Protein AF-A0A7C9F302-F1 (afdb_monomer)

Sequence (103 aa):
HLGGEDFDNRLVNHFVAEFKRKHKKDISGNARALRRLRTACERAKRTLSSTTQTTIEIDSLYEGIDFYATITRARFEELNMDLFRKCMEPVEKCLRDAKIDKS

Structure (mmCIF, N/CA/C/O backbone):
data_AF-A0A7C9F302-F1
#
_entry.id   AF-A0A7C9F302-F1
#
loop_
_atom_site.group_PDB
_atom_site.id
_atom_site.type_symbol
_atom_site.label_atom_id
_atom_site.label_alt_id
_atom_site.label_comp_id
_atom_site.label_asym_id
_atom_site.label_entity_id
_atom_site.label_seq_id
_atom_site.pdbx_PDB_ins_code
_atom_site.Cartn_x
_atom_site.Cartn_y
_atom_site.Cartn_z
_atom_site.occupancy
_atom_site.B_iso_or_equiv
_atom_site.auth_seq_id
_atom_site.auth_comp_id
_atom_site.auth_asym_id
_atom_site.auth_atom_id
_atom_site.pdbx_PDB_model_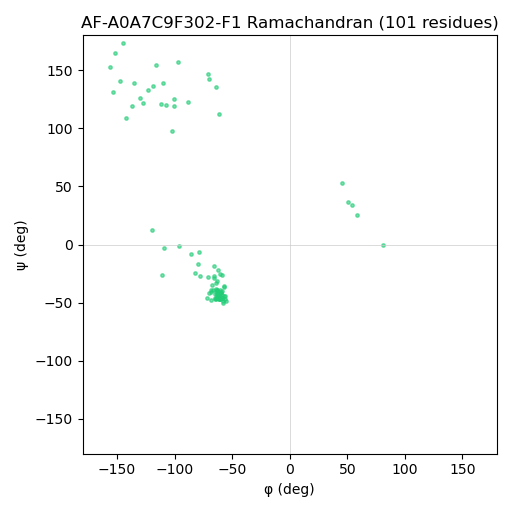num
ATOM 1 N N . HIS A 1 1 ? -1.969 -9.862 -18.026 1.00 57.06 1 HIS A N 1
ATOM 2 C CA . HIS A 1 1 ? -2.336 -8.521 -17.541 1.00 57.06 1 HIS A CA 1
ATOM 3 C C . HIS A 1 1 ? -1.484 -8.243 -16.317 1.00 57.06 1 HIS A C 1
ATOM 5 O O . HIS A 1 1 ? -1.475 -9.075 -15.422 1.00 57.06 1 HIS A O 1
ATOM 11 N N . LEU A 1 2 ? -0.691 -7.172 -16.364 1.00 71.38 2 LEU A N 1
ATOM 12 C CA . LEU A 1 2 ? 0.167 -6.691 -15.282 1.00 71.38 2 LEU A CA 1
ATOM 13 C C . LEU A 1 2 ? -0.012 -5.172 -15.249 1.00 71.38 2 LEU A C 1
ATOM 15 O O . LEU A 1 2 ? 0.226 -4.519 -16.265 1.00 71.38 2 LEU A O 1
ATOM 19 N N . GLY A 1 3 ? -0.498 -4.627 -14.141 1.00 82.62 3 GLY A N 1
ATOM 20 C CA . GLY A 1 3 ? -0.875 -3.222 -14.037 1.00 82.62 3 GLY A CA 1
ATOM 21 C C . GLY A 1 3 ? -0.599 -2.625 -12.663 1.00 82.62 3 GLY A C 1
ATOM 22 O O . GLY A 1 3 ? -0.226 -3.312 -11.716 1.00 82.62 3 GLY A O 1
ATOM 23 N N . GLY A 1 4 ? -0.802 -1.310 -12.545 1.00 81.00 4 GLY A N 1
ATOM 24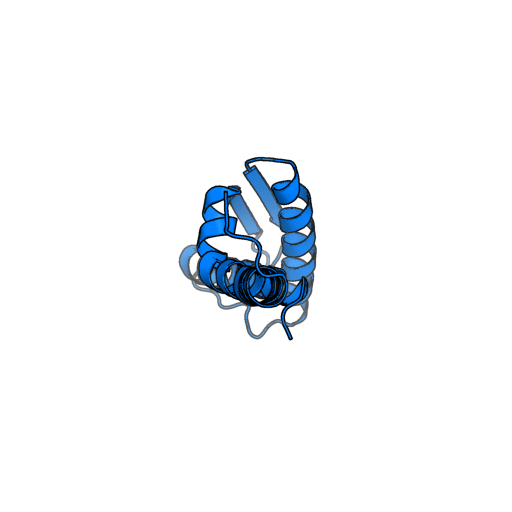 C CA . GLY A 1 4 ? -0.549 -0.572 -11.303 1.00 81.00 4 GLY A CA 1
ATOM 25 C C . GLY A 1 4 ? -1.348 -1.081 -10.098 1.00 81.00 4 GLY A C 1
ATOM 26 O O . GLY A 1 4 ? -0.873 -0.946 -8.971 1.00 81.00 4 GLY A O 1
ATOM 27 N N . GLU A 1 5 ? -2.510 -1.692 -10.344 1.00 89.00 5 GLU A N 1
ATOM 28 C CA . GLU A 1 5 ? -3.384 -2.269 -9.321 1.00 89.00 5 GLU A CA 1
ATOM 29 C C . GLU A 1 5 ? -2.806 -3.551 -8.696 1.00 89.00 5 GLU A C 1
ATOM 31 O O . GLU A 1 5 ? -3.049 -3.820 -7.520 1.00 89.00 5 GLU A O 1
ATOM 36 N N . ASP A 1 6 ? -1.979 -4.313 -9.423 1.00 91.06 6 ASP A N 1
ATOM 37 C CA . ASP A 1 6 ? -1.307 -5.499 -8.874 1.00 91.06 6 ASP A CA 1
ATOM 38 C C . ASP A 1 6 ? -0.350 -5.108 -7.738 1.00 91.06 6 ASP A C 1
ATOM 40 O O . ASP A 1 6 ? -0.346 -5.728 -6.672 1.00 91.06 6 ASP A O 1
ATOM 44 N N . PHE A 1 7 ? 0.399 -4.019 -7.932 1.00 91.69 7 PHE A N 1
ATOM 45 C CA . PHE A 1 7 ? 1.299 -3.462 -6.920 1.00 91.69 7 PHE A CA 1
ATOM 46 C C . PHE A 1 7 ? 0.531 -2.910 -5.713 1.00 91.69 7 PHE A C 1
ATOM 48 O O . PHE A 1 7 ? 0.944 -3.109 -4.567 1.00 91.69 7 PHE A O 1
ATOM 55 N N . ASP A 1 8 ? -0.612 -2.258 -5.953 1.00 93.31 8 ASP A N 1
ATOM 56 C CA . ASP A 1 8 ? -1.480 -1.778 -4.872 1.00 93.31 8 ASP A CA 1
ATOM 57 C C . ASP A 1 8 ? -2.029 -2.950 -4.053 1.00 93.31 8 ASP A C 1
ATOM 59 O O . ASP A 1 8 ? -2.011 -2.910 -2.824 1.00 93.31 8 ASP A O 1
ATOM 63 N N . ASN A 1 9 ? -2.456 -4.030 -4.714 1.00 94.00 9 ASN A N 1
ATOM 64 C CA . ASN A 1 9 ? -2.937 -5.243 -4.055 1.00 94.00 9 ASN A CA 1
ATOM 65 C C . ASN A 1 9 ? -1.863 -5.897 -3.176 1.00 94.00 9 ASN A C 1
ATOM 67 O O . ASN A 1 9 ? -2.173 -6.344 -2.071 1.00 94.00 9 ASN A O 1
ATOM 71 N N . ARG A 1 10 ? -0.598 -5.927 -3.615 1.00 95.62 10 ARG A N 1
ATOM 72 C CA . ARG A 1 10 ? 0.513 -6.457 -2.803 1.00 95.62 10 ARG A CA 1
ATOM 73 C C . ARG A 1 10 ? 0.734 -5.649 -1.531 1.00 95.62 10 ARG A C 1
ATOM 75 O O . ARG A 1 10 ? 0.865 -6.239 -0.459 1.00 95.62 10 ARG A O 1
ATOM 82 N N . LEU A 1 11 ? 0.709 -4.321 -1.635 1.00 96.12 11 LEU A N 1
ATOM 83 C CA . LEU A 1 11 ? 0.798 -3.435 -0.474 1.00 96.12 11 LEU A CA 1
ATOM 84 C C . LEU A 1 11 ? -0.389 -3.608 0.477 1.00 96.12 11 LEU A C 1
ATOM 86 O O . LEU A 1 11 ? -0.189 -3.767 1.680 1.00 96.12 11 LEU A O 1
ATOM 90 N N . VAL A 1 12 ? -1.615 -3.645 -0.052 1.00 97.56 12 VAL A N 1
ATOM 91 C CA . VAL A 1 12 ? -2.822 -3.861 0.758 1.00 97.56 12 VAL A CA 1
ATOM 92 C C . VAL A 1 12 ? -2.724 -5.183 1.513 1.00 97.56 12 VAL A C 1
ATOM 94 O O . VAL A 1 12 ? -2.881 -5.193 2.729 1.00 97.56 12 VAL A O 1
ATOM 97 N N . ASN A 1 13 ? -2.396 -6.284 0.837 1.00 97.50 13 ASN A N 1
ATOM 98 C CA . ASN A 1 13 ? -2.280 -7.597 1.475 1.00 97.50 13 ASN A CA 1
ATOM 99 C C . ASN A 1 13 ? -1.194 -7.624 2.559 1.00 97.50 13 ASN A C 1
ATOM 101 O O . ASN A 1 13 ? -1.409 -8.190 3.633 1.00 97.50 13 ASN A O 1
ATOM 105 N N . HIS A 1 14 ? -0.051 -6.979 2.304 1.00 98.00 14 HIS A N 1
ATOM 106 C CA . HIS A 1 14 ? 1.019 -6.837 3.288 1.00 98.00 14 HIS A CA 1
ATOM 107 C C . HIS A 1 14 ? 0.523 -6.142 4.564 1.00 98.00 14 HIS A C 1
ATOM 109 O O . HIS A 1 14 ? 0.716 -6.662 5.665 1.00 98.00 14 HIS A O 1
ATOM 115 N N . PHE A 1 15 ? -0.183 -5.018 4.427 1.00 98.25 15 PHE A N 1
ATOM 116 C CA . PHE A 1 15 ? -0.670 -4.258 5.577 1.00 98.25 15 PHE A CA 1
ATOM 117 C C . PHE A 1 15 ? -1.913 -4.851 6.244 1.00 98.25 15 PHE A C 1
ATOM 119 O O . PHE A 1 15 ? -2.061 -4.707 7.454 1.00 98.25 15 PHE A O 1
ATOM 126 N N . VAL A 1 16 ? -2.759 -5.591 5.522 1.00 98.19 16 VAL A N 1
ATOM 127 C CA . VAL A 1 16 ? -3.823 -6.411 6.129 1.00 98.19 16 VAL A CA 1
ATOM 128 C C . VAL A 1 16 ? -3.206 -7.466 7.052 1.00 98.19 16 VAL A C 1
ATOM 130 O O . VAL A 1 16 ? -3.628 -7.610 8.202 1.00 98.19 16 VAL A O 1
ATOM 133 N N . ALA A 1 17 ? -2.170 -8.171 6.583 1.00 98.19 17 ALA A N 1
ATOM 134 C CA . ALA A 1 17 ? -1.456 -9.155 7.392 1.00 98.19 17 ALA A CA 1
ATOM 135 C C . ALA A 1 17 ? -0.747 -8.504 8.591 1.00 98.19 17 ALA A C 1
ATOM 137 O O . ALA A 1 17 ? -0.773 -9.044 9.701 1.00 98.19 17 ALA A O 1
ATOM 138 N N . GLU A 1 18 ? -0.152 -7.325 8.400 1.00 97.62 18 GLU A N 1
ATOM 139 C CA . GLU A 1 18 ? 0.476 -6.571 9.481 1.00 97.62 18 GLU A CA 1
ATOM 140 C C . GLU A 1 18 ? -0.535 -6.120 10.542 1.00 97.62 18 GLU A C 1
ATOM 142 O O . GLU A 1 18 ? -0.294 -6.335 11.734 1.00 97.62 18 GLU A O 1
ATOM 147 N N . PHE A 1 19 ? -1.676 -5.561 10.127 1.00 97.81 19 PHE A N 1
ATOM 148 C CA . PHE A 1 19 ? -2.755 -5.149 11.024 1.00 97.81 19 PHE A CA 1
ATOM 149 C C . PHE A 1 19 ? -3.261 -6.341 11.844 1.00 97.81 19 PHE A C 1
ATOM 151 O O . PHE A 1 19 ? -3.332 -6.272 13.073 1.00 97.81 19 PHE A O 1
ATOM 158 N N . LYS A 1 20 ? -3.496 -7.485 11.187 1.00 97.81 20 LYS A N 1
ATOM 159 C CA . LYS A 1 20 ? -3.886 -8.737 11.848 1.00 97.81 20 LYS A CA 1
ATOM 160 C C . LYS A 1 20 ? -2.843 -9.217 12.849 1.00 97.81 20 LYS A C 1
ATOM 162 O O . LYS A 1 20 ? -3.190 -9.631 13.954 1.00 97.81 20 LYS A O 1
ATOM 167 N N . ARG A 1 21 ? -1.555 -9.133 12.511 1.00 97.62 21 ARG A N 1
ATOM 168 C CA . ARG A 1 21 ? -0.464 -9.527 13.413 1.00 97.62 21 ARG A CA 1
ATOM 169 C C . ARG A 1 21 ? -0.388 -8.628 14.651 1.00 97.62 21 ARG A C 1
ATOM 171 O O . ARG A 1 21 ? -0.247 -9.172 15.752 1.00 97.62 21 ARG A O 1
ATOM 178 N N . LYS A 1 22 ? -0.472 -7.302 14.463 1.00 96.62 22 LYS A N 1
ATOM 179 C CA . LYS A 1 22 ? -0.348 -6.269 15.509 1.00 96.62 22 LYS A CA 1
ATOM 180 C C . LY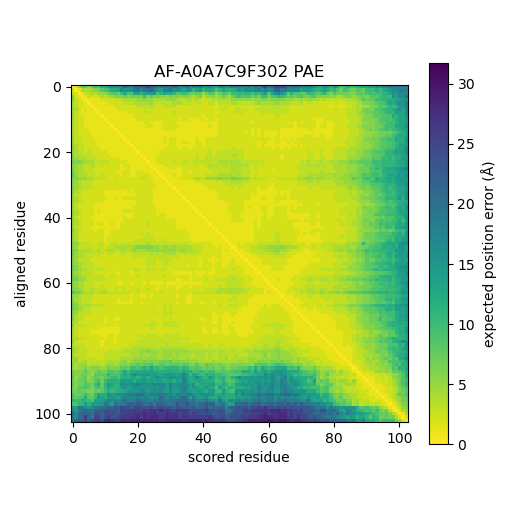S A 1 22 ? -1.567 -6.217 16.433 1.00 96.62 22 LYS A C 1
ATOM 182 O O . LYS A 1 22 ? -1.397 -6.214 17.645 1.00 96.62 22 LYS A O 1
ATOM 187 N N . HIS A 1 23 ? -2.775 -6.238 15.873 1.00 96.25 23 HIS A N 1
ATOM 188 C CA . HIS A 1 23 ? -4.015 -5.984 16.617 1.00 96.25 23 HIS A CA 1
ATOM 189 C C . HIS A 1 23 ? -4.889 -7.228 16.819 1.00 96.25 23 HIS A C 1
ATOM 191 O O . HIS A 1 23 ? -5.921 -7.144 17.473 1.00 96.25 23 HIS A O 1
ATOM 197 N N . LYS A 1 24 ? -4.498 -8.387 16.264 1.00 96.94 24 LYS A N 1
ATOM 198 C CA . LYS A 1 24 ? -5.274 -9.647 16.302 1.00 96.94 24 LYS A CA 1
ATOM 199 C C . LYS A 1 24 ? -6.674 -9.528 15.686 1.00 96.94 24 LYS A C 1
ATOM 201 O O . LYS A 1 24 ? -7.570 -10.299 16.016 1.00 96.94 24 LYS A O 1
ATOM 206 N N . LYS A 1 25 ? -6.851 -8.580 14.764 1.00 96.88 25 LYS A N 1
ATOM 207 C CA . LYS A 1 25 ? -8.114 -8.281 14.079 1.00 96.88 25 LYS A CA 1
ATOM 208 C C . LYS A 1 25 ? -7.927 -8.381 12.573 1.00 96.88 25 LYS A C 1
ATOM 210 O O . LYS A 1 25 ? -6.953 -7.867 12.036 1.00 96.88 25 LYS A O 1
ATOM 215 N N . ASP A 1 26 ? -8.843 -9.060 11.898 1.00 97.00 26 ASP A N 1
ATOM 216 C CA . ASP A 1 26 ? -8.785 -9.254 10.451 1.00 97.00 26 ASP A CA 1
ATOM 217 C C . ASP A 1 26 ? -9.724 -8.273 9.744 1.00 97.00 26 ASP A C 1
ATOM 219 O O . ASP A 1 26 ? -10.932 -8.295 9.966 1.00 97.00 26 ASP A O 1
ATOM 223 N N . ILE A 1 27 ? -9.164 -7.414 8.891 1.00 97.38 27 ILE A N 1
ATOM 224 C CA . ILE A 1 27 ? -9.925 -6.402 8.148 1.00 97.38 27 ILE A CA 1
ATOM 225 C C . ILE A 1 27 ? -10.307 -6.859 6.736 1.00 97.38 27 ILE A C 1
ATOM 227 O O . ILE A 1 27 ? -10.971 -6.108 6.024 1.00 97.38 27 ILE A O 1
ATOM 231 N N . SER A 1 28 ? -9.917 -8.070 6.316 1.00 95.88 28 SER A N 1
ATOM 232 C CA . SER A 1 28 ? -10.181 -8.593 4.964 1.00 95.88 28 SER A CA 1
ATOM 233 C C . SER A 1 28 ? -11.673 -8.704 4.624 1.00 95.88 28 SER A C 1
ATOM 235 O O . SER A 1 28 ? -12.043 -8.610 3.457 1.00 95.88 28 SER A O 1
ATOM 237 N N . GLY A 1 29 ? -12.542 -8.833 5.630 1.00 95.62 29 GLY A N 1
ATOM 238 C CA . GLY A 1 29 ? -13.998 -8.816 5.457 1.00 95.62 29 GLY A CA 1
ATOM 239 C C . GLY A 1 29 ? -14.629 -7.417 5.448 1.00 95.62 29 GLY A C 1
ATOM 240 O O . GLY A 1 29 ? -15.818 -7.287 5.170 1.00 95.62 29 GLY A O 1
ATOM 241 N N . ASN A 1 30 ? -13.875 -6.355 5.753 1.00 97.44 30 ASN A N 1
ATOM 242 C CA . ASN A 1 30 ? -14.419 -5.003 5.875 1.00 97.44 30 ASN A CA 1
ATOM 243 C C . ASN A 1 30 ? -14.099 -4.159 4.633 1.00 97.44 30 ASN A C 1
ATOM 245 O O . ASN A 1 30 ? -13.037 -3.545 4.522 1.00 97.44 30 ASN A O 1
ATOM 249 N N . ALA A 1 31 ? -15.065 -4.070 3.715 1.00 97.62 31 ALA A N 1
ATOM 250 C CA . ALA A 1 31 ? -14.917 -3.330 2.460 1.00 97.62 31 ALA A CA 1
ATOM 251 C C . ALA A 1 31 ? -14.547 -1.846 2.658 1.00 97.62 31 ALA A C 1
ATOM 253 O O . ALA A 1 31 ? -13.765 -1.291 1.882 1.00 97.62 31 ALA A O 1
ATOM 254 N N . ARG A 1 32 ? -15.067 -1.195 3.710 1.00 97.56 32 ARG A N 1
ATOM 255 C CA . ARG A 1 32 ? -14.754 0.210 4.018 1.00 97.56 32 ARG A CA 1
ATOM 256 C C . ARG A 1 32 ? -13.298 0.365 4.457 1.00 97.56 32 ARG A C 1
ATOM 258 O O . ARG A 1 32 ? -12.612 1.246 3.941 1.00 97.56 32 ARG A O 1
ATOM 265 N N . ALA A 1 33 ? -12.827 -0.483 5.368 1.00 97.81 33 ALA A N 1
ATOM 266 C CA . ALA A 1 33 ? -11.442 -0.481 5.832 1.00 97.81 33 ALA A CA 1
ATOM 267 C C . ALA A 1 33 ? -10.478 -0.786 4.677 1.00 97.81 33 ALA A C 1
ATOM 269 O O . ALA A 1 33 ? -9.529 -0.035 4.453 1.00 97.81 33 ALA A O 1
ATOM 270 N N . LEU A 1 34 ? -10.777 -1.810 3.869 1.00 98.06 34 LEU A N 1
ATOM 271 C CA . LEU A 1 34 ? -9.972 -2.168 2.700 1.00 98.06 34 LEU A CA 1
ATOM 272 C C . LEU A 1 34 ? -9.890 -1.042 1.669 1.00 98.06 34 LEU A C 1
ATOM 274 O O . LEU A 1 34 ? -8.811 -0.778 1.143 1.00 98.06 34 LEU A O 1
ATOM 278 N N . ARG A 1 35 ? -10.997 -0.342 1.392 1.00 97.75 35 ARG A N 1
ATOM 279 C CA . ARG A 1 35 ? -10.990 0.799 0.465 1.00 97.75 35 ARG A CA 1
ATOM 280 C C . ARG A 1 35 ? -10.095 1.929 0.971 1.00 97.75 35 ARG A C 1
ATOM 282 O O . ARG A 1 35 ? -9.310 2.466 0.195 1.00 97.75 35 ARG A O 1
ATOM 289 N N . ARG A 1 36 ? -10.185 2.271 2.261 1.00 98.19 36 ARG A N 1
ATOM 290 C CA . ARG A 1 36 ? -9.333 3.305 2.876 1.00 98.19 36 ARG A CA 1
ATOM 291 C C . ARG A 1 36 ? -7.858 2.911 2.831 1.00 98.19 36 ARG A C 1
ATOM 293 O O . ARG A 1 36 ? -7.030 3.717 2.409 1.00 98.19 36 ARG A O 1
ATOM 300 N N . LEU A 1 37 ? -7.549 1.663 3.189 1.00 98.12 37 LEU A N 1
ATOM 301 C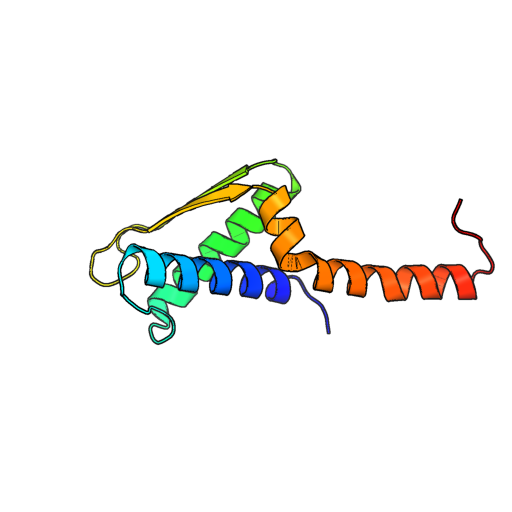 CA . LEU A 1 37 ? -6.191 1.129 3.131 1.00 98.12 37 LEU A CA 1
ATOM 302 C C . LEU A 1 37 ? -5.638 1.146 1.702 1.00 98.12 37 LEU A C 1
ATOM 304 O O . LEU A 1 37 ? -4.502 1.560 1.498 1.00 98.12 37 LEU A O 1
ATOM 308 N N . ARG A 1 38 ? -6.447 0.777 0.704 1.00 97.56 38 ARG A N 1
ATOM 309 C CA . ARG A 1 38 ? -6.067 0.810 -0.714 1.00 97.56 38 ARG A CA 1
ATOM 310 C C . ARG A 1 38 ? -5.707 2.214 -1.189 1.00 97.56 38 ARG A C 1
ATOM 312 O O . ARG A 1 38 ? -4.653 2.383 -1.790 1.00 97.56 38 ARG A O 1
ATOM 319 N N . THR A 1 39 ? -6.525 3.222 -0.875 1.00 97.56 39 THR A N 1
ATOM 320 C CA . THR A 1 39 ? -6.214 4.623 -1.210 1.00 97.56 39 THR A CA 1
ATOM 321 C C . THR A 1 39 ? -4.900 5.080 -0.573 1.00 97.56 39 THR A C 1
ATOM 323 O O . THR A 1 39 ? -4.111 5.770 -1.217 1.00 97.56 39 THR A O 1
ATOM 326 N N . ALA A 1 40 ? -4.635 4.687 0.675 1.00 97.75 40 ALA A N 1
ATOM 327 C CA . ALA A 1 40 ? -3.371 5.006 1.332 1.00 97.75 40 ALA A CA 1
ATOM 328 C C . ALA A 1 40 ? -2.176 4.266 0.703 1.00 97.75 40 ALA A C 1
ATOM 330 O O . ALA A 1 40 ? -1.131 4.875 0.485 1.00 97.75 40 ALA A O 1
ATOM 331 N N . CYS A 1 41 ? -2.338 2.988 0.344 1.00 97.69 41 CYS A N 1
ATOM 332 C CA . CYS A 1 41 ? -1.311 2.195 -0.339 1.00 97.69 41 CYS A CA 1
ATOM 333 C C . CYS A 1 41 ? -0.959 2.774 -1.712 1.00 97.69 41 CYS A C 1
ATOM 335 O O . CYS A 1 41 ? 0.218 2.872 -2.044 1.00 97.69 41 CYS A O 1
ATOM 337 N N . GLU A 1 42 ? -1.955 3.213 -2.484 1.00 96.81 42 GLU A N 1
ATOM 338 C CA . GLU A 1 42 ? -1.726 3.840 -3.786 1.00 96.81 42 GLU A CA 1
ATOM 339 C C . GLU A 1 42 ? -0.916 5.139 -3.6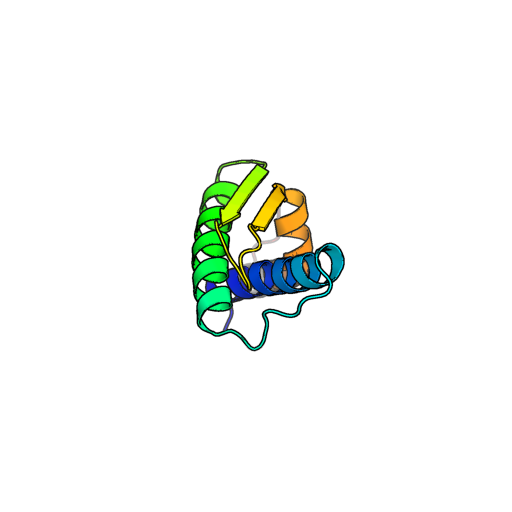45 1.00 96.81 42 GLU A C 1
ATOM 341 O O . GLU A 1 42 ? 0.038 5.371 -4.393 1.00 96.81 42 GLU A O 1
ATOM 346 N N . ARG A 1 43 ? -1.250 5.974 -2.650 1.00 96.62 43 ARG A N 1
ATOM 347 C CA . ARG A 1 43 ? -0.471 7.180 -2.326 1.00 96.62 43 ARG A CA 1
ATOM 348 C C . ARG A 1 43 ? 0.956 6.823 -1.924 1.00 96.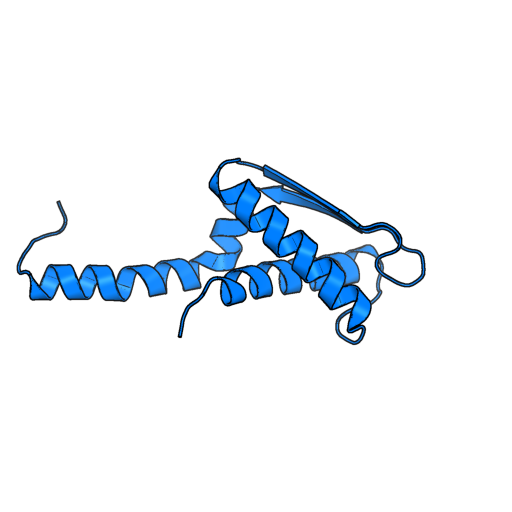62 43 ARG A C 1
ATOM 350 O O . ARG A 1 43 ? 1.892 7.406 -2.463 1.00 96.62 43 ARG A O 1
ATOM 357 N N . ALA A 1 44 ? 1.126 5.837 -1.044 1.00 97.38 44 ALA A N 1
ATOM 358 C CA . ALA A 1 44 ? 2.439 5.372 -0.614 1.00 97.38 44 ALA A CA 1
ATOM 359 C C . ALA A 1 44 ? 3.281 4.870 -1.798 1.00 97.38 44 ALA A C 1
ATOM 361 O O . ALA A 1 44 ? 4.426 5.285 -1.945 1.00 97.38 44 ALA A O 1
ATOM 362 N N . LYS A 1 45 ? 2.707 4.060 -2.696 1.00 95.56 45 LYS A N 1
ATOM 363 C CA . LYS A 1 45 ? 3.356 3.589 -3.931 1.00 95.56 45 LYS A CA 1
ATOM 364 C C . LYS A 1 45 ? 3.862 4.750 -4.791 1.00 95.56 45 LYS A C 1
ATOM 366 O O . LYS A 1 45 ? 5.015 4.742 -5.225 1.00 95.56 45 LYS A O 1
ATOM 371 N N . ARG A 1 46 ? 3.011 5.758 -5.030 1.00 96.38 46 ARG A N 1
ATOM 372 C CA . ARG A 1 46 ? 3.389 6.955 -5.800 1.00 96.38 46 ARG A CA 1
ATOM 373 C C . ARG A 1 46 ? 4.556 7.686 -5.131 1.00 96.38 46 ARG A C 1
ATOM 375 O O . ARG A 1 46 ? 5.535 7.984 -5.802 1.00 96.38 46 ARG A O 1
ATOM 382 N N . THR A 1 47 ? 4.504 7.887 -3.815 1.00 97.31 47 THR A N 1
ATOM 383 C CA . THR A 1 47 ? 5.595 8.524 -3.060 1.00 97.31 47 THR A CA 1
ATOM 384 C C . THR A 1 47 ? 6.890 7.715 -3.119 1.00 97.31 47 THR A C 1
ATOM 386 O O . THR A 1 47 ? 7.962 8.277 -3.327 1.00 97.31 47 THR A O 1
ATOM 389 N N . LEU A 1 48 ? 6.820 6.387 -2.997 1.00 96.88 48 LEU A N 1
ATOM 390 C CA . LEU A 1 48 ? 7.997 5.514 -3.058 1.00 96.88 48 LEU A CA 1
ATOM 391 C C . LEU A 1 48 ? 8.672 5.506 -4.435 1.00 96.88 48 LEU A C 1
ATOM 393 O O . LEU A 1 48 ? 9.851 5.169 -4.526 1.00 96.88 48 LEU A O 1
ATOM 397 N N . SER A 1 49 ? 7.973 5.932 -5.491 1.00 93.94 49 SER A N 1
ATOM 398 C CA . SER A 1 49 ? 8.570 6.091 -6.822 1.00 93.94 49 SER A CA 1
ATOM 399 C C . SER A 1 49 ? 9.628 7.205 -6.852 1.00 93.94 49 SER A C 1
ATOM 401 O O . SER A 1 49 ? 10.578 7.118 -7.622 1.00 93.94 49 SER A O 1
ATOM 403 N N . SER A 1 50 ? 9.525 8.213 -5.976 1.00 95.19 50 SER A N 1
ATOM 404 C CA . SER A 1 50 ? 10.502 9.309 -5.850 1.00 95.19 50 SER A CA 1
ATOM 405 C C . SER A 1 50 ? 11.303 9.279 -4.546 1.00 95.19 50 SER A C 1
ATOM 407 O O . SER A 1 50 ? 12.455 9.704 -4.528 1.00 95.19 50 SER A O 1
ATOM 409 N N . THR A 1 51 ? 10.763 8.694 -3.474 1.00 96.88 51 THR A N 1
ATOM 410 C CA . THR A 1 51 ? 11.368 8.695 -2.128 1.00 96.88 51 THR A CA 1
ATOM 411 C C . THR A 1 51 ? 11.744 7.286 -1.656 1.00 96.88 51 THR A C 1
ATOM 413 O O . THR A 1 51 ? 11.176 6.294 -2.104 1.00 96.88 51 THR A O 1
ATOM 416 N N . THR A 1 52 ? 12.718 7.172 -0.752 1.00 97.56 52 THR A N 1
ATOM 417 C CA . THR A 1 52 ? 13.208 5.885 -0.223 1.00 97.56 52 THR A CA 1
ATOM 418 C C . THR A 1 52 ? 12.315 5.279 0.861 1.00 97.56 52 THR A C 1
ATOM 420 O O . THR A 1 52 ? 12.438 4.090 1.153 1.00 97.56 52 THR A O 1
ATOM 423 N N . GLN A 1 53 ? 11.419 6.064 1.459 1.00 97.81 53 GLN A N 1
ATOM 424 C CA . GLN A 1 53 ? 10.542 5.654 2.553 1.00 97.81 53 GLN A CA 1
ATOM 425 C C . GLN A 1 53 ? 9.297 6.542 2.606 1.00 97.81 53 GLN A C 1
ATOM 427 O O . GLN A 1 53 ? 9.328 7.701 2.193 1.00 97.81 53 GLN A O 1
ATOM 432 N N . THR A 1 54 ? 8.197 6.002 3.119 1.00 98.19 54 THR A N 1
ATOM 433 C CA . THR A 1 54 ? 6.984 6.758 3.433 1.00 98.19 54 THR A CA 1
ATOM 434 C C . THR A 1 54 ? 6.220 6.089 4.574 1.00 98.19 54 THR A C 1
ATOM 436 O O . THR A 1 54 ? 6.468 4.927 4.906 1.00 98.19 54 THR A O 1
ATOM 439 N N . THR A 1 55 ? 5.285 6.822 5.166 1.00 97.69 55 THR A N 1
ATOM 440 C CA . THR A 1 55 ? 4.437 6.349 6.259 1.00 97.69 55 THR A CA 1
ATOM 441 C C . THR A 1 55 ? 2.981 6.384 5.820 1.00 97.69 55 THR A C 1
ATOM 443 O O . THR A 1 55 ? 2.529 7.340 5.193 1.00 97.69 55 THR A O 1
ATOM 446 N N . ILE A 1 56 ? 2.256 5.321 6.149 1.00 97.19 56 ILE A N 1
ATOM 447 C CA . ILE A 1 56 ? 0.810 5.219 6.022 1.00 97.19 56 ILE A CA 1
ATOM 448 C C . ILE A 1 56 ? 0.208 5.458 7.397 1.00 97.19 56 ILE A C 1
ATOM 450 O O . ILE A 1 56 ? 0.538 4.760 8.356 1.00 97.19 56 ILE A O 1
ATOM 454 N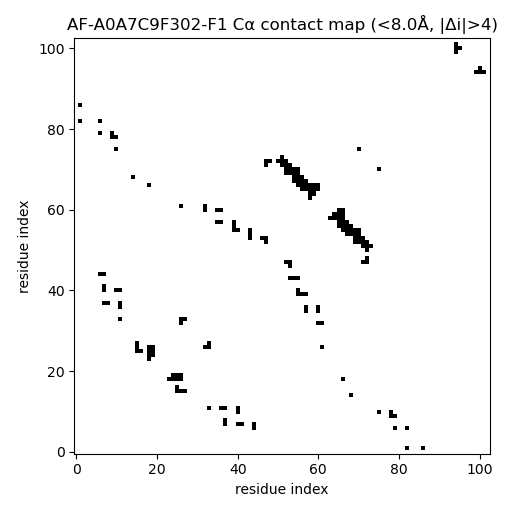 N . GLU A 1 57 ? -0.703 6.420 7.445 1.00 96.94 57 GLU A N 1
ATOM 455 C CA . GLU A 1 57 ? -1.465 6.788 8.628 1.00 96.94 57 GLU A CA 1
ATOM 456 C C . GLU A 1 57 ? -2.949 6.849 8.262 1.00 96.94 57 GLU A C 1
ATOM 458 O O . GLU A 1 57 ? -3.333 7.467 7.262 1.00 96.94 57 GLU A O 1
ATOM 463 N N . ILE A 1 58 ? -3.777 6.125 9.015 1.00 97.88 58 ILE A N 1
ATOM 464 C CA . ILE A 1 58 ? -5.225 6.073 8.816 1.00 97.88 58 ILE A CA 1
ATOM 465 C C . ILE A 1 58 ? -5.923 6.024 10.175 1.00 97.88 58 ILE A C 1
ATOM 467 O O . ILE A 1 58 ? -5.942 4.977 10.825 1.00 97.88 58 ILE A O 1
ATOM 471 N N . ASP A 1 59 ? -6.584 7.119 10.537 1.00 97.56 59 ASP A N 1
ATOM 472 C CA . ASP A 1 59 ? -7.356 7.212 11.779 1.00 97.56 59 ASP A CA 1
ATOM 473 C C . ASP A 1 59 ? -8.540 6.244 11.776 1.00 97.56 59 ASP A C 1
ATOM 475 O O . ASP A 1 59 ? -9.294 6.162 10.795 1.00 97.56 59 ASP A O 1
ATOM 479 N N . SER A 1 60 ? -8.750 5.535 12.881 1.00 97.06 60 SER A N 1
ATOM 480 C CA . SER A 1 60 ? -9.872 4.624 13.099 1.00 97.06 60 SER A CA 1
ATOM 481 C C . SER A 1 60 ? -10.108 3.716 11.886 1.00 97.06 60 SER A C 1
ATOM 483 O O . SER A 1 60 ? -11.186 3.696 11.279 1.00 97.06 60 SER A O 1
ATOM 485 N N . LEU A 1 61 ? -9.056 3.022 11.436 1.00 97.88 61 LEU A N 1
ATOM 486 C CA . LEU A 1 61 ? -9.118 2.140 10.271 1.00 97.88 61 LEU A CA 1
ATOM 487 C C . LEU A 1 61 ? -10.164 1.039 10.484 1.00 97.88 61 LEU A C 1
ATOM 489 O O . LEU A 1 61 ? -10.942 0.752 9.569 1.00 97.88 61 LEU A O 1
ATOM 493 N N . TYR A 1 62 ? -10.194 0.446 11.680 1.00 98.06 62 TYR A N 1
ATOM 494 C CA . TYR A 1 62 ? -11.116 -0.632 12.030 1.00 98.06 62 TYR A CA 1
ATOM 495 C C . TYR A 1 62 ? -11.386 -0.670 13.541 1.00 98.06 62 TYR A C 1
ATOM 497 O O . TYR A 1 62 ? -10.446 -0.646 14.324 1.00 98.06 62 TYR A O 1
ATOM 505 N N . GLU A 1 63 ? -12.659 -0.736 13.954 1.00 96.25 63 GLU A N 1
ATOM 506 C CA . GLU A 1 63 ? -13.078 -0.817 15.373 1.00 96.25 63 GLU A CA 1
ATOM 507 C C . GLU A 1 63 ? -12.439 0.250 16.294 1.00 96.25 63 GLU A C 1
ATOM 509 O O . GLU A 1 63 ? -12.109 -0.026 17.442 1.00 96.25 63 GLU A O 1
ATOM 514 N N . GLY A 1 64 ? -12.246 1.480 15.800 1.00 96.50 64 GLY A N 1
ATOM 515 C CA . GLY A 1 64 ? -11.619 2.554 16.584 1.00 96.50 64 GLY A CA 1
ATOM 516 C C . GLY A 1 64 ? -10.090 2.505 16.629 1.00 96.50 64 GLY A C 1
ATOM 517 O O . GLY A 1 64 ? -9.485 3.366 17.252 1.00 96.50 64 GLY A O 1
ATOM 518 N N . ILE A 1 65 ? -9.464 1.523 15.978 1.00 97.75 65 ILE A N 1
ATOM 519 C CA . ILE A 1 65 ? -8.012 1.345 15.966 1.00 97.75 65 ILE A CA 1
ATOM 520 C C . ILE A 1 65 ? -7.407 2.144 14.814 1.00 97.75 65 ILE A C 1
ATOM 522 O O . ILE A 1 65 ? -7.730 1.905 13.645 1.00 97.75 65 ILE A O 1
ATOM 526 N N . ASP A 1 66 ? -6.493 3.047 15.148 1.00 97.62 66 ASP A N 1
ATOM 527 C CA . ASP A 1 66 ? -5.671 3.764 14.179 1.00 97.62 66 ASP A CA 1
ATOM 528 C C . ASP A 1 66 ? -4.644 2.828 13.545 1.00 97.62 66 ASP A C 1
ATOM 530 O O . ASP A 1 66 ? -4.119 1.908 14.180 1.00 97.62 66 ASP A O 1
ATOM 534 N N . PHE A 1 67 ? -4.333 3.065 12.275 1.00 97.94 67 PHE A N 1
ATOM 535 C CA . PHE A 1 67 ? -3.292 2.326 11.582 1.00 97.94 67 PHE A CA 1
ATOM 536 C C . PHE A 1 67 ? -2.108 3.220 11.258 1.00 97.94 67 PHE A C 1
ATOM 538 O O . PHE A 1 67 ? -2.244 4.181 10.507 1.00 97.94 67 PHE A O 1
ATOM 545 N N . TYR A 1 68 ? -0.944 2.838 11.782 1.00 97.25 68 TYR A N 1
ATOM 546 C CA . TYR A 1 68 ? 0.337 3.470 11.505 1.00 97.25 68 TYR A CA 1
ATOM 547 C C . TYR A 1 68 ? 1.357 2.416 11.067 1.00 97.25 68 TYR A C 1
ATOM 549 O O . TYR A 1 68 ? 1.654 1.458 11.801 1.00 97.25 68 TYR A O 1
ATOM 557 N N . ALA A 1 69 ? 1.908 2.593 9.870 1.00 97.25 69 ALA A N 1
ATOM 558 C CA . ALA A 1 69 ? 2.947 1.727 9.334 1.00 97.25 69 ALA A CA 1
ATOM 559 C C . ALA A 1 69 ? 3.909 2.505 8.441 1.00 97.25 69 ALA A C 1
ATOM 561 O O . ALA A 1 69 ? 3.505 3.342 7.639 1.00 97.25 69 ALA A O 1
ATOM 562 N N . THR A 1 70 ? 5.192 2.183 8.538 1.00 97.50 70 THR A N 1
ATOM 563 C CA . THR A 1 70 ? 6.229 2.769 7.691 1.00 97.50 70 THR A CA 1
ATOM 564 C C . THR A 1 70 ? 6.745 1.721 6.723 1.00 97.50 70 THR A C 1
ATOM 566 O O . THR A 1 70 ? 6.966 0.572 7.101 1.00 97.50 70 THR A O 1
ATOM 569 N N . ILE A 1 71 ? 6.969 2.119 5.474 1.00 98.00 71 ILE A N 1
ATOM 570 C CA . ILE A 1 71 ? 7.477 1.240 4.426 1.00 98.00 71 ILE A CA 1
ATOM 571 C C . ILE A 1 71 ? 8.579 1.920 3.629 1.00 98.00 71 ILE A C 1
ATOM 573 O O . ILE A 1 71 ? 8.512 3.108 3.316 1.00 98.00 71 ILE A O 1
ATOM 577 N N . THR A 1 72 ? 9.612 1.148 3.313 1.00 98.31 72 THR A N 1
ATOM 578 C CA . THR A 1 72 ? 10.736 1.582 2.486 1.00 98.31 72 THR A CA 1
ATOM 579 C C . THR A 1 72 ? 10.541 1.142 1.041 1.00 98.31 72 THR A C 1
ATOM 581 O O . THR A 1 72 ? 9.856 0.153 0.763 1.00 98.31 72 THR A O 1
ATOM 584 N N . ARG A 1 73 ? 11.194 1.844 0.111 1.00 97.44 73 ARG A N 1
ATOM 585 C CA . ARG A 1 73 ? 11.247 1.465 -1.304 1.00 97.44 73 ARG A CA 1
ATOM 586 C C . ARG A 1 73 ? 11.809 0.056 -1.459 1.00 97.44 73 ARG A C 1
ATOM 588 O O . ARG A 1 73 ? 11.197 -0.747 -2.144 1.00 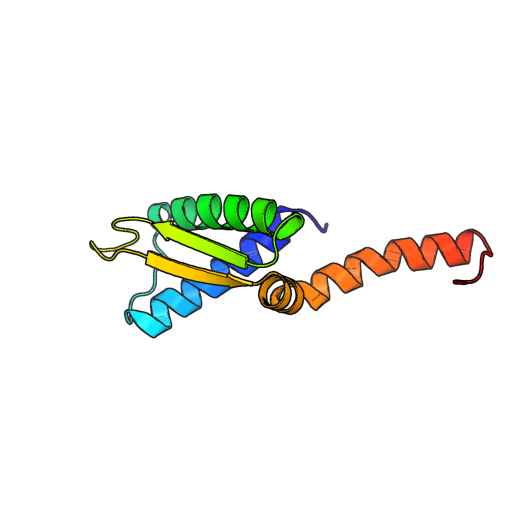97.44 73 ARG A O 1
ATOM 595 N N . ALA A 1 74 ? 12.885 -0.269 -0.742 1.00 97.19 74 ALA A N 1
ATOM 596 C CA . ALA A 1 74 ? 13.483 -1.603 -0.768 1.00 97.19 74 ALA A CA 1
ATOM 597 C C . ALA A 1 74 ? 12.476 -2.701 -0.379 1.00 97.19 74 ALA A C 1
ATOM 599 O O . ALA A 1 74 ? 12.367 -3.717 -1.061 1.00 97.19 74 ALA A O 1
ATOM 600 N N . ARG A 1 75 ? 11.677 -2.480 0.676 1.00 97.31 75 ARG A N 1
ATOM 601 C CA . ARG A 1 75 ? 10.650 -3.447 1.083 1.00 97.31 75 ARG A CA 1
ATOM 602 C C . ARG A 1 75 ? 9.520 -3.549 0.061 1.00 97.31 75 ARG A C 1
ATOM 604 O O . ARG A 1 75 ? 9.028 -4.643 -0.199 1.00 97.31 75 ARG A O 1
ATOM 611 N N . PHE A 1 76 ? 9.105 -2.426 -0.522 1.00 96.56 76 PHE A N 1
ATOM 612 C CA . PHE A 1 76 ? 8.134 -2.428 -1.615 1.00 96.56 76 PHE A CA 1
ATOM 613 C C . PHE A 1 76 ? 8.655 -3.199 -2.835 1.00 96.56 76 PHE A C 1
ATOM 615 O O . PHE A 1 76 ? 7.917 -4.000 -3.406 1.00 96.56 76 PHE A O 1
ATOM 622 N N . GLU A 1 77 ? 9.916 -3.001 -3.212 1.00 94.06 77 GLU A N 1
ATOM 623 C CA . GLU A 1 77 ? 10.545 -3.701 -4.330 1.00 94.06 77 GLU A CA 1
ATOM 624 C C . GLU A 1 77 ? 10.607 -5.212 -4.091 1.00 94.06 77 GLU A C 1
ATOM 626 O O . GLU A 1 77 ? 10.232 -5.993 -4.963 1.00 94.06 77 GLU A O 1
ATOM 631 N N . GLU A 1 78 ? 10.975 -5.625 -2.879 1.00 95.44 78 GLU A N 1
ATOM 632 C CA . GLU A 1 78 ? 10.994 -7.026 -2.458 1.00 95.44 78 GLU A CA 1
ATOM 633 C C . GLU A 1 78 ? 9.607 -7.687 -2.565 1.00 95.44 78 GLU A C 1
ATOM 635 O O . GLU A 1 78 ? 9.479 -8.770 -3.138 1.00 95.44 78 GLU A O 1
ATOM 640 N N . LEU A 1 79 ? 8.548 -7.019 -2.085 1.00 95.25 79 LEU A N 1
ATOM 641 C CA . LEU A 1 79 ? 7.163 -7.521 -2.135 1.00 95.25 79 LEU A CA 1
ATOM 642 C C . LEU A 1 79 ? 6.634 -7.736 -3.562 1.00 95.25 79 LEU A C 1
ATOM 644 O O . LEU A 1 79 ? 5.669 -8.485 -3.761 1.00 95.25 79 LEU A O 1
ATOM 648 N N . ASN A 1 80 ? 7.237 -7.054 -4.535 1.00 94.31 80 ASN A N 1
ATOM 649 C CA . ASN A 1 80 ? 6.798 -7.020 -5.925 1.00 94.31 80 ASN A CA 1
ATOM 650 C C . ASN A 1 80 ? 7.856 -7.563 -6.896 1.00 94.31 80 ASN A C 1
ATOM 652 O O . ASN A 1 80 ? 7.715 -7.405 -8.107 1.00 94.31 80 ASN A O 1
ATOM 656 N N . MET A 1 81 ? 8.909 -8.214 -6.394 1.00 91.69 81 MET A N 1
ATOM 657 C CA . MET A 1 81 ? 10.038 -8.672 -7.208 1.00 91.69 81 MET A CA 1
ATOM 658 C C . MET A 1 81 ? 9.598 -9.599 -8.350 1.00 91.69 81 MET A C 1
ATOM 660 O O . MET A 1 81 ? 10.120 -9.528 -9.461 1.00 91.69 81 MET A O 1
ATOM 664 N N . ASP A 1 82 ? 8.597 -10.446 -8.107 1.00 90.19 82 ASP A N 1
ATOM 665 C CA . ASP A 1 82 ? 8.024 -11.320 -9.129 1.00 90.19 82 ASP A CA 1
ATOM 666 C C . ASP A 1 82 ? 7.271 -10.544 -10.220 1.00 90.19 82 ASP A C 1
ATOM 668 O O . ASP A 1 82 ? 7.329 -10.918 -11.391 1.00 90.19 82 ASP A O 1
ATOM 672 N N . LEU A 1 83 ? 6.606 -9.443 -9.860 1.00 88.88 83 LEU A N 1
ATOM 673 C CA . LEU A 1 83 ? 5.939 -8.558 -10.813 1.00 88.88 83 LEU A CA 1
ATOM 674 C C . LEU A 1 83 ? 6.965 -7.798 -11.662 1.00 88.88 83 LEU A C 1
ATOM 676 O O . LEU A 1 83 ? 6.814 -7.730 -12.879 1.00 88.88 83 LEU A O 1
ATOM 680 N N . PHE A 1 84 ? 8.052 -7.310 -11.058 1.00 86.88 84 PHE A N 1
ATOM 681 C CA . PHE A 1 84 ? 9.135 -6.658 -11.801 1.00 86.88 84 PHE A CA 1
ATOM 682 C C . PHE A 1 84 ? 9.832 -7.604 -12.780 1.00 86.88 84 PHE A C 1
ATOM 684 O O . PHE A 1 84 ? 10.111 -7.213 -13.910 1.00 86.88 84 PHE A O 1
ATOM 691 N N . ARG A 1 85 ? 10.053 -8.869 -12.400 1.00 86.56 85 ARG A N 1
ATOM 692 C CA . ARG A 1 85 ? 10.603 -9.880 -13.319 1.00 86.56 85 ARG A CA 1
ATOM 693 C C . ARG A 1 85 ? 9.703 -10.094 -14.536 1.00 86.56 85 ARG A C 1
ATOM 695 O O . ARG A 1 85 ? 10.198 -10.094 -15.658 1.00 86.56 85 ARG A O 1
ATOM 702 N N . LYS A 1 86 ? 8.384 -10.160 -14.332 1.00 85.00 86 LYS A N 1
ATOM 703 C CA . LYS A 1 86 ? 7.408 -10.246 -15.432 1.00 85.00 86 LYS A CA 1
ATOM 704 C C . LYS A 1 86 ? 7.421 -9.008 -16.337 1.00 85.00 86 LYS A C 1
ATOM 706 O O . LYS A 1 86 ? 7.195 -9.148 -17.532 1.00 85.00 86 LYS A O 1
ATOM 711 N N . CYS A 1 87 ? 7.719 -7.811 -15.815 1.00 80.88 87 CYS A N 1
ATOM 712 C CA . CYS A 1 87 ? 7.912 -6.612 -16.648 1.00 80.88 87 CYS A CA 1
ATOM 713 C C . CYS A 1 87 ? 9.138 -6.712 -17.568 1.00 80.88 87 CYS A C 1
ATOM 715 O O . CYS A 1 87 ? 9.153 -6.084 -18.625 1.00 80.88 87 CYS A O 1
ATOM 717 N N . MET A 1 88 ? 10.166 -7.468 -17.174 1.00 79.50 88 MET A N 1
ATOM 718 C CA . MET A 1 88 ? 11.400 -7.601 -17.952 1.00 79.50 88 MET A CA 1
ATOM 719 C C . MET A 1 88 ? 11.282 -8.630 -19.078 1.00 79.50 88 MET A C 1
ATOM 721 O O . MET A 1 88 ? 11.971 -8.492 -20.085 1.00 79.50 88 MET A O 1
ATOM 725 N N . GLU A 1 89 ? 10.385 -9.613 -18.968 1.00 82.00 89 GLU A N 1
ATOM 726 C CA . GLU A 1 89 ? 10.188 -10.640 -20.001 1.00 82.00 89 GLU A CA 1
ATOM 727 C C . GLU A 1 89 ? 9.868 -10.053 -21.398 1.00 82.00 89 GLU A C 1
ATOM 729 O O . GLU A 1 89 ? 10.519 -10.457 -22.369 1.00 82.00 89 GLU A O 1
ATOM 734 N N . PRO A 1 90 ? 8.945 -9.075 -21.556 1.00 77.56 90 PRO A N 1
ATOM 735 C CA . PRO A 1 90 ? 8.716 -8.412 -22.840 1.00 77.56 90 PRO A CA 1
ATOM 736 C C . PRO A 1 90 ? 9.930 -7.631 -23.340 1.00 77.56 90 PRO A C 1
ATOM 738 O O . PRO A 1 90 ? 10.216 -7.672 -24.531 1.00 77.56 90 PRO A O 1
ATOM 741 N N . VAL A 1 91 ? 10.661 -6.949 -22.450 1.00 79.31 91 VAL A N 1
ATOM 742 C CA . VAL A 1 91 ? 11.866 -6.185 -22.818 1.00 79.31 91 VAL A CA 1
ATOM 743 C C . VAL A 1 91 ? 12.927 -7.124 -23.382 1.00 79.31 91 VAL A C 1
ATOM 745 O O . VAL A 1 91 ? 13.494 -6.867 -24.439 1.00 79.31 91 VAL A O 1
ATOM 748 N N . GLU A 1 92 ? 13.149 -8.257 -22.720 1.00 77.62 92 GLU A N 1
ATOM 749 C CA . GLU A 1 92 ? 14.082 -9.281 -23.182 1.00 77.62 92 GLU A CA 1
ATOM 750 C C . GLU A 1 92 ? 13.661 -9.909 -24.505 1.00 77.62 92 GLU A C 1
ATOM 752 O O . GLU A 1 92 ? 14.510 -10.179 -25.353 1.00 77.62 92 GLU A O 1
ATOM 757 N N . LYS A 1 93 ? 12.359 -10.132 -24.704 1.00 80.06 93 LYS A N 1
ATOM 758 C CA . LYS A 1 93 ? 11.837 -10.619 -25.979 1.00 80.06 93 LYS A CA 1
ATOM 759 C C . LYS A 1 93 ? 12.061 -9.598 -27.096 1.00 80.06 93 LYS A C 1
ATOM 761 O O . LYS A 1 93 ? 12.596 -9.975 -28.130 1.00 80.06 93 LYS A O 1
ATOM 766 N N . CYS A 1 94 ? 11.744 -8.325 -26.864 1.00 78.19 94 CYS A N 1
ATOM 767 C CA . CYS A 1 94 ? 11.969 -7.257 -27.837 1.00 78.19 94 CYS A CA 1
ATOM 768 C C . CYS A 1 94 ? 13.449 -7.114 -28.210 1.00 78.19 94 CYS A C 1
ATOM 770 O O . CYS A 1 94 ? 13.755 -6.936 -29.383 1.00 78.19 94 CYS A O 1
ATOM 772 N N . LEU A 1 95 ? 14.370 -7.226 -27.247 1.00 75.62 95 LEU A N 1
ATOM 773 C CA . LEU A 1 95 ? 15.813 -7.177 -27.518 1.00 75.62 95 LEU A CA 1
ATOM 774 C C . LEU A 1 95 ? 16.280 -8.358 -28.381 1.00 75.62 95 LEU A C 1
ATOM 776 O O . LEU A 1 95 ? 17.016 -8.156 -29.348 1.00 75.62 95 LEU A O 1
ATOM 780 N N . ARG A 1 96 ? 15.794 -9.575 -28.090 1.00 78.25 96 ARG A N 1
ATOM 781 C CA . ARG A 1 96 ? 16.056 -10.762 -28.922 1.00 78.25 96 ARG A CA 1
ATOM 782 C C . ARG A 1 96 ? 15.506 -10.598 -30.338 1.00 78.25 96 ARG A C 1
ATOM 784 O O . ARG A 1 96 ? 16.230 -10.849 -31.298 1.00 78.25 96 ARG A O 1
ATOM 791 N N . ASP A 1 97 ? 14.262 -10.144 -30.465 1.00 78.94 97 ASP A N 1
ATOM 792 C CA . ASP A 1 97 ? 13.609 -9.916 -31.758 1.00 78.94 97 ASP A CA 1
ATOM 793 C C . ASP A 1 97 ? 14.331 -8.811 -32.560 1.00 78.94 97 ASP A C 1
ATOM 795 O O . ASP A 1 97 ? 14.448 -8.901 -33.782 1.00 78.94 97 ASP A O 1
ATOM 799 N N . ALA A 1 98 ? 14.889 -7.808 -31.872 1.00 81.94 98 ALA A N 1
ATOM 800 C CA . ALA A 1 98 ? 15.676 -6.725 -32.460 1.00 81.94 98 ALA A CA 1
ATOM 801 C C . ALA A 1 98 ? 17.130 -7.109 -32.806 1.00 81.94 98 ALA A C 1
ATOM 803 O O . ALA A 1 98 ? 17.822 -6.304 -33.427 1.00 81.94 98 ALA A O 1
ATOM 804 N N . LYS A 1 99 ? 17.600 -8.313 -32.438 1.00 77.56 99 LYS A N 1
ATOM 805 C CA . LYS A 1 99 ? 19.002 -8.762 -32.585 1.00 77.56 99 LYS A CA 1
ATOM 806 C C . LYS A 1 99 ? 20.025 -7.811 -31.943 1.00 77.56 99 LYS A C 1
ATOM 808 O O . LYS A 1 99 ? 21.131 -7.653 -32.456 1.00 77.56 99 LYS A O 1
ATOM 813 N N . ILE A 1 100 ? 19.653 -7.170 -30.837 1.00 70.50 100 ILE A N 1
ATOM 814 C CA . ILE A 1 100 ? 20.543 -6.300 -30.062 1.00 70.50 100 ILE A CA 1
ATOM 815 C C . ILE A 1 100 ? 20.889 -7.033 -28.768 1.00 70.50 100 ILE A C 1
ATOM 817 O O . ILE A 1 100 ? 19.996 -7.368 -27.988 1.00 70.50 100 ILE A O 1
ATOM 821 N N . ASP A 1 101 ? 22.178 -7.285 -28.541 1.00 57.94 101 ASP A N 1
ATOM 822 C CA . ASP A 1 101 ? 22.651 -7.855 -27.279 1.00 57.94 101 ASP A CA 1
ATOM 823 C C . ASP A 1 101 ? 22.524 -6.839 -26.135 1.00 57.94 101 ASP A C 1
ATOM 825 O O . ASP A 1 101 ? 22.750 -5.639 -26.316 1.00 57.94 101 ASP A O 1
ATOM 829 N N . LYS A 1 102 ? 22.162 -7.322 -24.936 1.00 58.88 102 LYS A N 1
ATOM 830 C CA . LYS A 1 102 ? 22.197 -6.507 -23.710 1.00 58.88 102 LYS A CA 1
ATOM 831 C C . LYS A 1 102 ? 23.654 -6.088 -23.471 1.00 58.88 102 LYS A C 1
ATOM 833 O O . LYS A 1 102 ? 24.485 -6.952 -23.208 1.00 58.88 102 LYS A O 1
ATOM 838 N N . SER A 1 103 ? 23.943 -4.792 -23.600 1.00 56.91 103 SER A N 1
ATOM 839 C CA . SER A 1 103 ? 25.245 -4.198 -23.251 1.00 56.91 103 SER A CA 1
ATOM 840 C C . SER A 1 103 ? 25.470 -4.161 -21.745 1.00 56.91 103 SER A C 1
ATOM 842 O O . SER A 1 103 ? 24.469 -3.979 -21.011 1.00 56.91 103 SER A O 1
#

Solvent-accessible surface area (backbone atoms only — not comparable to full-atom values): 5979 Å² total; per-residue (Å²): 140,88,56,77,63,59,60,32,50,47,48,37,52,53,48,47,54,47,44,24,70,77,69,75,47,79,50,90,83,35,67,69,41,47,52,53,47,40,56,46,32,46,53,46,52,59,49,36,74,83,33,68,54,50,72,46,74,40,80,49,46,56,96,73,40,64,42,78,49,74,49,38,33,68,57,53,49,62,75,38,45,72,58,54,53,60,63,44,52,61,55,54,50,52,31,60,77,66,74,49,79,91,126

InterPro domains:
  IPR013126 Heat shock protein 70 family [PF00012] (1-103)
  IPR013126 Heat shock protein 70 family [PTHR19375] (1-103)
  IPR043129 ATPase, nucleotide binding domain [SSF53067] (1-102)

Radius of gyration: 16.92 Å; Cα contacts (8 Å, |Δi|>4): 96; chains: 1; bounding box: 40×21×49 Å

Secondary structure (DSSP, 8-state):
---HHHHHHHHHHHHHHHHHHHHS---TT-HHHHHHHHHHHHHHHHHHHH-SEEEEEEEEEETTEEEEEEEEHHHHHHHTHHHHHHHHHHHHHHHHHTT----

Nearest PDB structures (foldseek):
  7gy4-assembly1_A  TM=9.575E-01  e=8.643E-14  Homo sapiens
  5bpn-assembly1_A  TM=9.655E-01  e=1.779E-13  Homo sapiens
  3a8y-assembly2_B  TM=9.522E-01  e=1.399E-13  Homo sapiens
  5mkr-assembly1_A  TM=9.482E-01  e=2.403E-13  Homo sapiens
  5fpm-assembly1_A  TM=9.464E-01  e=3.057E-13  Homo sapiens

Organism: Opuntia streptacantha (NCBI:txid393608)

Mean predicted aligned error: 5.43 Å

Foldseek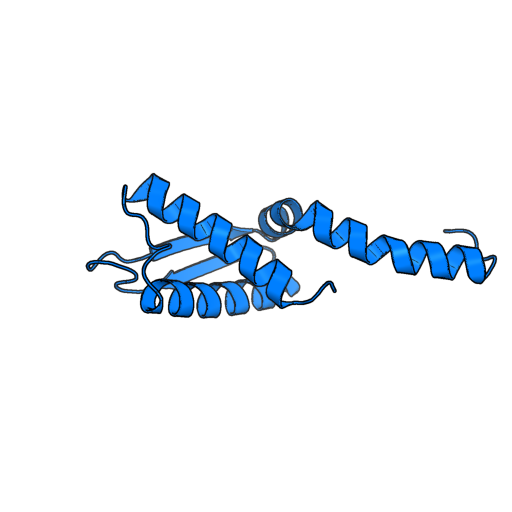 3Di:
DADPVVLLVLQLVVQQVVCCVPVVDGCPPPPQLSVLSSVQSSVQVVVLVPDQKDWRWDQCSDPRDIDIDIDGNVRSCVSCVVSVVVVCVVVVVVCVVVVHDDD

pLDDT: mean 91.72, std 9.89, range [56.91, 98.31]